Protein AF-A0A3A0V1K6-F1 (afdb_monomer)

Radius of gyration: 21.31 Å; Cα contacts (8 Å, |Δi|>4): 81; chains: 1; bounding box: 49×39×50 Å

Mean predicted aligned error: 12.88 Å

Secondary structure (DSSP, 8-state):
-PPPP--B--EEESSS--HHHHHHHHHHHHHHHHHHHHHHSHHHHHHHHHHHHHHHHHHHHHHHH-HHHHHHHHHHHHHHHH---TTEEE--B-B-----------TTTTSPBSB-HHHHHHHHHHHHHHTT-SSS--S-----------SS-TTTTT--

Structure (mmCIF, N/CA/C/O backbone):
data_AF-A0A3A0V1K6-F1
#
_entry.id   AF-A0A3A0V1K6-F1
#
loop_
_atom_site.group_PDB
_atom_site.id
_atom_site.type_symbol
_atom_site.label_atom_id
_atom_site.label_alt_id
_atom_site.label_comp_id
_atom_site.label_asym_id
_atom_site.label_entity_id
_atom_site.label_seq_id
_atom_site.pdbx_PDB_ins_code
_atom_site.Cartn_x
_atom_site.Cartn_y
_atom_site.Cartn_z
_atom_site.occupancy
_atom_site.B_iso_or_equiv
_atom_site.auth_seq_id
_atom_site.auth_comp_id
_atom_site.auth_asym_id
_atom_site.auth_atom_id
_atom_site.pdbx_PDB_model_num
ATOM 1 N N . VAL A 1 1 ? -5.103 15.745 -9.005 1.00 55.97 1 VAL A N 1
ATOM 2 C CA . VAL A 1 1 ? -4.306 16.722 -8.230 1.00 55.97 1 VAL A CA 1
ATOM 3 C C . VAL A 1 1 ? -3.526 15.925 -7.206 1.00 55.97 1 VAL A C 1
ATOM 5 O O . VAL A 1 1 ? -4.158 15.215 -6.436 1.00 55.97 1 VAL A O 1
ATOM 8 N N . MET A 1 2 ? -2.196 15.917 -7.287 1.00 65.38 2 MET A N 1
ATOM 9 C CA . MET A 1 2 ? -1.359 15.211 -6.313 1.00 65.38 2 MET A CA 1
ATOM 10 C C . MET A 1 2 ? -1.245 16.078 -5.060 1.00 65.38 2 MET A C 1
ATOM 12 O O . MET A 1 2 ? -0.995 17.276 -5.177 1.00 65.38 2 MET A O 1
ATOM 16 N N . ASN A 1 3 ? -1.493 15.494 -3.889 1.00 75.56 3 ASN A N 1
ATOM 17 C CA . ASN A 1 3 ? -1.331 16.203 -2.625 1.00 75.56 3 ASN A CA 1
ATOM 18 C C . ASN A 1 3 ? 0.149 16.191 -2.225 1.00 75.56 3 ASN A C 1
ATOM 20 O O . ASN A 1 3 ? 0.849 15.218 -2.512 1.00 75.56 3 ASN A O 1
ATOM 24 N N . GLN A 1 4 ? 0.626 17.254 -1.582 1.00 81.44 4 GLN A N 1
ATOM 25 C CA . GLN A 1 4 ? 2.017 17.300 -1.131 1.00 81.44 4 GLN A CA 1
ATOM 26 C C . GLN A 1 4 ? 2.250 16.297 0.013 1.00 81.44 4 GLN A C 1
ATOM 28 O O . GLN A 1 4 ? 1.347 16.088 0.830 1.00 81.44 4 GLN A O 1
ATOM 33 N N . PRO A 1 5 ? 3.435 15.662 0.077 1.00 81.94 5 PRO A N 1
ATOM 34 C CA . PRO A 1 5 ? 3.762 14.736 1.154 1.00 81.94 5 PRO A CA 1
ATOM 35 C C . PRO A 1 5 ? 3.823 15.477 2.495 1.00 81.94 5 PRO A C 1
ATOM 37 O O . PRO A 1 5 ? 4.398 16.555 2.583 1.00 81.94 5 PRO A O 1
ATOM 40 N N . GLN A 1 6 ? 3.226 14.888 3.534 1.00 84.69 6 GLN A N 1
ATOM 41 C CA . GLN A 1 6 ? 3.171 15.466 4.887 1.00 84.69 6 GLN A CA 1
ATOM 42 C C . GLN A 1 6 ? 4.059 14.728 5.895 1.00 84.69 6 GLN A C 1
ATOM 44 O O . GLN A 1 6 ? 4.422 15.297 6.916 1.00 84.69 6 GLN A O 1
ATOM 49 N N . HIS A 1 7 ? 4.436 13.480 5.606 1.00 83.75 7 HIS A N 1
ATOM 50 C CA . HIS A 1 7 ? 5.212 12.629 6.506 1.00 83.75 7 HIS A CA 1
ATOM 51 C C . HIS A 1 7 ? 6.301 11.885 5.745 1.00 83.75 7 HIS A C 1
ATOM 53 O O . HIS A 1 7 ? 6.132 11.533 4.574 1.00 83.75 7 HIS A O 1
ATOM 59 N N . LYS A 1 8 ? 7.393 11.581 6.446 1.00 84.31 8 LYS A N 1
ATOM 60 C CA . LYS A 1 8 ? 8.479 10.729 5.962 1.00 84.31 8 LYS A CA 1
ATOM 61 C C . LYS A 1 8 ? 8.484 9.427 6.753 1.00 84.31 8 LYS A C 1
ATOM 63 O O . LYS A 1 8 ? 8.504 9.438 7.978 1.00 84.31 8 LYS A O 1
ATOM 68 N N . ILE A 1 9 ? 8.509 8.292 6.064 1.00 82.94 9 ILE A N 1
ATOM 69 C CA . ILE A 1 9 ? 8.695 6.986 6.703 1.00 82.94 9 ILE A CA 1
ATOM 70 C C . ILE A 1 9 ? 10.118 6.535 6.400 1.00 82.94 9 ILE A C 1
ATOM 72 O O . ILE A 1 9 ? 10.518 6.479 5.237 1.00 82.94 9 ILE A O 1
ATOM 76 N N . LYS A 1 10 ? 10.896 6.254 7.447 1.00 80.06 10 LYS A N 1
ATOM 77 C CA . LYS A 1 10 ? 12.272 5.770 7.319 1.00 80.06 10 LYS A CA 1
ATOM 78 C C . LYS A 1 10 ? 12.326 4.288 7.658 1.00 80.06 10 LYS A C 1
ATOM 80 O O . LYS A 1 10 ? 11.745 3.843 8.643 1.00 80.06 10 LYS A O 1
ATOM 85 N N . GLU A 1 11 ? 13.035 3.545 6.824 1.00 77.94 11 GLU A N 1
ATOM 86 C CA . GLU A 1 11 ? 13.369 2.146 7.048 1.00 77.94 11 GLU A CA 1
ATOM 87 C C . GLU A 1 11 ? 14.851 2.074 7.438 1.00 77.94 11 GLU A C 1
ATOM 89 O O . GLU A 1 11 ? 15.698 2.634 6.739 1.00 77.94 11 GLU A O 1
ATOM 94 N N . TYR A 1 12 ? 15.166 1.444 8.569 1.00 73.00 12 TYR A N 1
ATOM 95 C CA . TYR A 1 12 ? 16.536 1.311 9.066 1.00 73.00 12 TYR A CA 1
ATOM 96 C C . TYR A 1 12 ? 16.814 -0.121 9.527 1.00 73.00 12 TYR A C 1
ATOM 98 O O . TYR A 1 12 ? 15.904 -0.890 9.819 1.00 73.00 12 TYR A O 1
A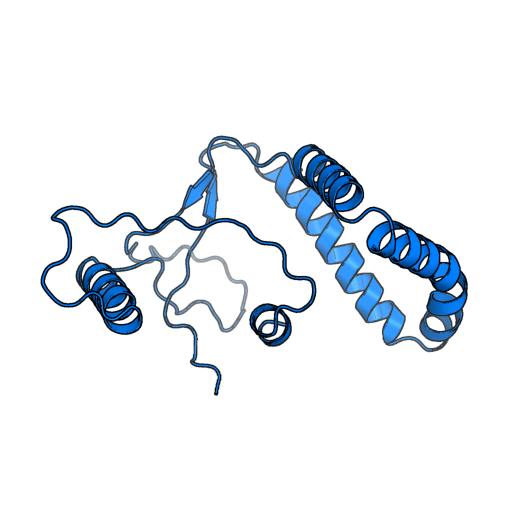TOM 106 N N . THR A 1 13 ? 18.090 -0.494 9.559 1.00 65.44 13 THR A N 1
ATOM 107 C CA . THR A 1 13 ? 18.547 -1.804 10.038 1.00 65.44 13 THR A CA 1
ATOM 108 C C . THR A 1 13 ? 19.361 -1.600 11.309 1.00 65.44 13 THR A C 1
ATOM 110 O O . THR A 1 13 ? 20.159 -0.663 11.374 1.00 65.44 13 THR A O 1
ATOM 113 N N . HIS A 1 14 ? 19.163 -2.440 12.324 1.00 62.62 14 HIS A N 1
ATOM 114 C CA . HIS A 1 14 ? 19.968 -2.390 13.553 1.00 62.62 14 HIS A CA 1
ATOM 115 C C . HIS A 1 14 ? 21.364 -3.020 13.369 1.00 62.62 14 HIS A C 1
ATOM 117 O O . HIS A 1 14 ? 22.275 -2.760 14.154 1.00 62.62 14 HIS A O 1
ATOM 123 N N . GLU A 1 15 ? 21.551 -3.818 12.314 1.00 58.56 15 GLU A N 1
ATOM 124 C CA . GLU A 1 15 ? 22.791 -4.544 12.023 1.00 58.56 15 GLU A CA 1
ATOM 125 C C . GLU A 1 15 ? 23.834 -3.709 11.246 1.00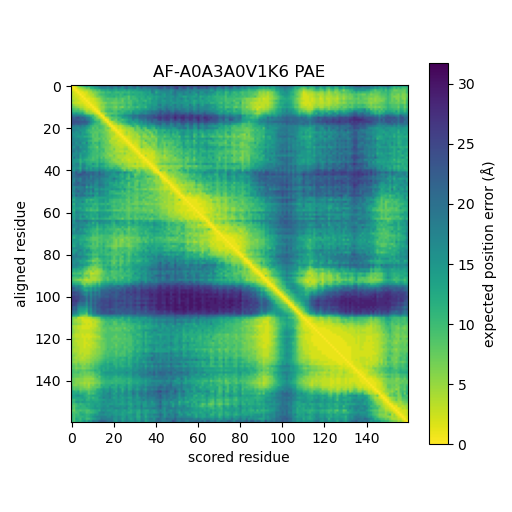 58.56 15 GLU A C 1
ATOM 127 O O . GLU A 1 15 ? 23.507 -2.985 10.306 1.00 58.56 15 GLU A O 1
ATOM 132 N N . HIS A 1 16 ? 25.120 -3.871 11.587 1.00 53.72 16 HIS A N 1
ATOM 133 C CA . HIS A 1 16 ? 26.276 -3.154 11.013 1.00 53.72 16 HIS A CA 1
ATOM 134 C C . HIS A 1 16 ? 26.746 -3.707 9.638 1.00 53.72 16 HIS A C 1
ATOM 136 O O . HIS A 1 16 ? 27.837 -3.384 9.166 1.00 53.72 16 HIS A O 1
ATOM 142 N N . GLU A 1 17 ? 25.935 -4.504 8.931 1.00 54.81 17 GLU A N 1
ATOM 143 C CA . GLU A 1 17 ? 26.215 -4.926 7.540 1.00 54.81 17 GLU A CA 1
ATOM 144 C C . GLU A 1 17 ? 25.285 -4.291 6.469 1.00 54.81 1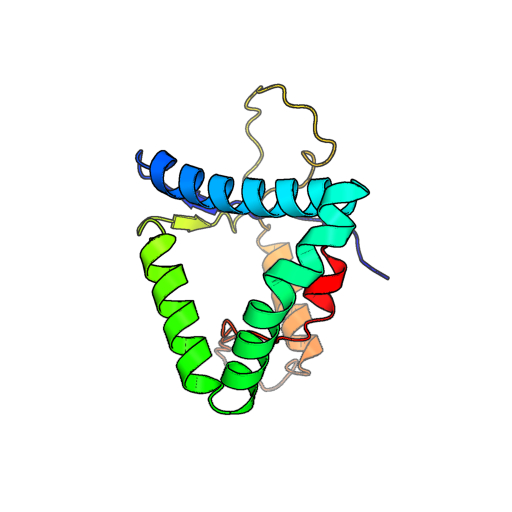7 GLU A C 1
ATOM 146 O O . GLU A 1 17 ? 24.828 -4.981 5.553 1.00 54.81 17 GLU A O 1
ATOM 151 N N . PRO A 1 18 ? 25.002 -2.969 6.485 1.00 57.00 18 PRO A N 1
ATOM 152 C CA . PRO A 1 18 ? 24.130 -2.337 5.488 1.00 57.00 18 PRO A CA 1
ATOM 153 C C . PRO A 1 18 ? 24.778 -2.232 4.092 1.00 57.00 18 PRO A C 1
ATOM 155 O O . PRO A 1 18 ? 24.077 -2.159 3.080 1.00 57.00 18 PRO A O 1
ATOM 158 N N . ASN A 1 19 ? 26.113 -2.277 4.016 1.00 58.22 19 ASN A N 1
ATOM 159 C CA . ASN A 1 19 ? 26.869 -1.911 2.816 1.00 58.22 19 ASN A CA 1
ATOM 160 C C . ASN A 1 19 ? 26.608 -2.841 1.621 1.00 58.22 19 ASN A C 1
ATOM 162 O O . ASN A 1 19 ? 26.506 -2.368 0.495 1.00 58.22 19 ASN A O 1
ATOM 166 N N . ALA A 1 20 ? 26.465 -4.154 1.834 1.00 63.03 20 ALA A N 1
ATOM 167 C CA . ALA A 1 20 ? 26.293 -5.105 0.731 1.00 63.03 20 ALA A CA 1
ATOM 168 C C . ALA A 1 20 ? 24.903 -5.011 0.074 1.00 63.03 20 ALA A C 1
ATOM 170 O O . ALA A 1 20 ? 24.786 -5.171 -1.142 1.00 63.03 20 ALA A O 1
ATOM 171 N N . SER A 1 21 ? 23.854 -4.739 0.858 1.00 61.25 21 SER A N 1
ATOM 172 C CA . SER A 1 21 ? 22.499 -4.519 0.334 1.00 61.25 21 SER A CA 1
ATOM 173 C C . SER A 1 21 ? 22.398 -3.154 -0.345 1.00 61.25 21 SER A C 1
ATOM 175 O O . SER A 1 21 ? 21.918 -3.073 -1.476 1.00 61.25 21 SER A O 1
ATOM 177 N N . GLN A 1 22 ? 22.920 -2.105 0.301 1.00 65.12 22 GLN A N 1
ATOM 178 C CA . GLN A 1 22 ? 22.940 -0.747 -0.249 1.00 65.12 22 GLN A CA 1
ATOM 179 C C . GLN A 1 22 ? 23.745 -0.667 -1.554 1.00 65.12 22 GLN A C 1
ATOM 181 O O . GLN A 1 22 ? 23.320 -0.047 -2.524 1.00 65.12 22 GLN A O 1
ATOM 186 N N . GLN A 1 23 ? 24.878 -1.366 -1.645 1.00 67.25 23 GLN A N 1
ATOM 187 C CA . GLN A 1 23 ? 25.676 -1.398 -2.871 1.00 67.25 23 GLN A CA 1
ATOM 188 C C . GLN A 1 23 ? 24.923 -2.055 -4.040 1.00 67.25 23 GLN A C 1
ATOM 190 O O . GLN A 1 23 ? 25.064 -1.626 -5.185 1.00 67.25 23 GLN A O 1
ATOM 195 N N . ARG A 1 24 ? 24.088 -3.067 -3.770 1.00 69.06 24 ARG A N 1
ATOM 196 C CA . ARG A 1 24 ? 23.255 -3.718 -4.796 1.00 69.06 24 ARG A CA 1
ATOM 197 C C . ARG A 1 24 ? 22.083 -2.845 -5.227 1.00 69.06 24 ARG A C 1
ATOM 199 O O . ARG A 1 24 ? 21.760 -2.832 -6.413 1.00 69.06 24 ARG A O 1
ATOM 206 N N . THR A 1 25 ? 21.473 -2.097 -4.309 1.00 66.56 25 THR A N 1
ATOM 207 C CA . THR A 1 25 ? 20.437 -1.118 -4.669 1.00 66.56 25 THR A CA 1
ATOM 208 C C . THR A 1 25 ? 21.024 0.026 -5.495 1.00 66.56 25 THR A C 1
ATOM 210 O O . THR A 1 25 ? 20.487 0.330 -6.556 1.00 66.56 25 THR A O 1
ATOM 213 N N . HIS A 1 26 ? 22.194 0.556 -5.128 1.00 69.44 26 HIS A N 1
ATOM 214 C CA . HIS A 1 26 ? 22.885 1.581 -5.923 1.00 69.44 26 HIS A CA 1
ATOM 215 C C . HIS A 1 26 ? 23.349 1.073 -7.298 1.00 69.44 26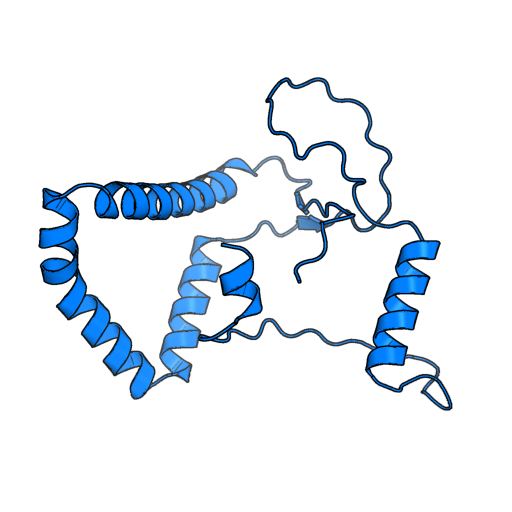 HIS A C 1
ATOM 217 O O . HIS A 1 26 ? 23.360 1.823 -8.277 1.00 69.44 26 HIS A O 1
ATOM 223 N N . ALA A 1 27 ? 23.691 -0.213 -7.425 1.00 73.44 27 ALA A N 1
ATOM 224 C CA . ALA A 1 27 ? 23.961 -0.815 -8.729 1.00 73.44 27 ALA A CA 1
ATOM 225 C C . ALA A 1 27 ? 22.720 -0.779 -9.644 1.00 73.44 27 ALA A C 1
ATOM 227 O O . ALA A 1 27 ? 22.856 -0.536 -10.838 1.00 73.44 27 ALA A O 1
ATOM 228 N N . LEU A 1 28 ? 21.507 -0.948 -9.106 1.00 70.69 28 LEU A N 1
ATOM 229 C CA . LEU A 1 28 ? 20.275 -0.800 -9.894 1.00 70.69 28 LEU A CA 1
ATOM 230 C C . LEU A 1 28 ? 20.005 0.661 -10.259 1.00 70.69 28 LEU A C 1
ATOM 232 O O . LEU A 1 28 ? 19.702 0.944 -11.416 1.00 70.69 28 LEU A O 1
ATOM 236 N N . GLU A 1 29 ? 20.158 1.579 -9.305 1.00 71.12 29 GLU A N 1
ATOM 237 C CA . GLU A 1 29 ? 19.964 3.021 -9.528 1.00 71.12 29 GLU A CA 1
ATOM 238 C C . GLU A 1 29 ? 20.950 3.588 -10.558 1.00 71.12 29 GLU A C 1
ATOM 240 O O . GLU A 1 29 ? 20.596 4.417 -11.392 1.00 71.12 29 GLU A O 1
ATOM 245 N N . SER A 1 30 ? 22.196 3.113 -10.563 1.00 73.44 30 SER A N 1
ATOM 246 C CA . SER A 1 30 ? 23.180 3.522 -11.572 1.00 73.44 30 SER A CA 1
ATOM 247 C C . SER A 1 30 ? 22.845 2.979 -12.965 1.00 73.44 30 SER A C 1
ATOM 249 O O . SER A 1 30 ? 23.050 3.675 -13.960 1.00 73.44 30 SER A O 1
ATOM 251 N N . VAL A 1 31 ? 22.269 1.777 -13.071 1.00 74.88 31 VAL A N 1
ATOM 252 C CA . VAL A 1 31 ? 21.789 1.224 -14.350 1.00 74.88 31 VAL A CA 1
ATOM 253 C C . VAL A 1 31 ? 20.590 2.014 -14.881 1.00 74.88 31 VAL A C 1
ATOM 255 O O . VAL A 1 31 ? 20.533 2.317 -16.074 1.00 74.88 31 VAL A O 1
ATOM 258 N N . THR A 1 32 ? 19.644 2.399 -14.021 1.00 72.62 32 THR A N 1
ATOM 259 C CA . THR A 1 32 ? 18.513 3.237 -14.448 1.00 72.62 32 THR A CA 1
ATOM 260 C C . THR A 1 32 ? 18.983 4.635 -14.842 1.00 72.62 32 THR A C 1
ATOM 262 O O . THR A 1 32 ? 18.610 5.119 -15.910 1.00 72.62 32 THR A O 1
ATOM 265 N N . TYR A 1 33 ? 19.878 5.245 -14.062 1.00 73.19 33 TYR A N 1
ATOM 266 C CA . TYR A 1 33 ? 20.470 6.546 -14.370 1.00 73.19 33 TYR A CA 1
ATOM 267 C C . TYR A 1 33 ? 21.240 6.539 -15.698 1.00 73.19 33 TYR A C 1
ATOM 269 O O . TYR A 1 33 ? 21.025 7.403 -16.549 1.00 73.19 33 TYR A O 1
ATOM 277 N N . THR A 1 34 ? 22.095 5.538 -15.922 1.00 75.81 34 THR A N 1
ATOM 278 C CA . THR A 1 34 ? 22.832 5.387 -17.188 1.00 75.81 34 THR A CA 1
ATOM 279 C C . THR A 1 34 ? 21.895 5.127 -18.363 1.00 75.81 34 THR A C 1
ATOM 281 O O . THR A 1 34 ? 22.114 5.695 -19.430 1.00 75.81 34 THR A O 1
ATOM 284 N N . SER A 1 35 ? 20.810 4.365 -18.178 1.00 69.69 35 SER A N 1
ATOM 285 C CA . SER A 1 35 ? 19.764 4.212 -19.198 1.00 69.69 35 SER A CA 1
ATOM 286 C C . SER A 1 35 ? 19.116 5.554 -19.552 1.00 69.69 35 SER A C 1
ATOM 288 O O . SER A 1 35 ? 18.982 5.880 -20.733 1.00 69.69 35 SER A O 1
ATOM 290 N N . THR A 1 36 ? 18.769 6.369 -18.554 1.00 71.06 36 THR A N 1
ATOM 291 C CA . THR A 1 36 ? 18.214 7.714 -18.763 1.00 71.06 36 THR A CA 1
ATOM 292 C C . THR A 1 36 ? 19.200 8.627 -19.496 1.00 71.06 36 THR A C 1
ATOM 294 O O . THR A 1 36 ? 18.816 9.285 -20.461 1.00 71.06 36 THR A O 1
ATOM 297 N N . GLN A 1 37 ? 20.480 8.609 -19.120 1.00 73.12 37 GLN A N 1
ATOM 298 C CA . GLN A 1 37 ? 21.535 9.368 -19.806 1.00 73.12 37 GLN A CA 1
ATOM 299 C C . GLN A 1 37 ? 21.771 8.883 -21.247 1.00 73.12 37 GLN A C 1
ATOM 301 O O . GLN A 1 37 ? 21.956 9.684 -22.162 1.00 73.12 37 GLN A O 1
ATOM 306 N N . MET A 1 38 ? 21.714 7.573 -21.494 1.00 71.19 38 MET A N 1
ATOM 307 C CA . MET A 1 38 ? 21.843 7.014 -22.842 1.00 71.19 38 MET A CA 1
ATOM 308 C C . MET A 1 38 ? 20.680 7.420 -23.755 1.00 71.19 38 MET A C 1
ATOM 310 O O . MET A 1 38 ? 20.918 7.695 -24.929 1.00 71.19 38 MET A O 1
ATOM 314 N N . LYS A 1 39 ? 19.449 7.522 -23.233 1.00 70.31 39 LYS A N 1
ATOM 315 C CA . LYS A 1 39 ? 18.289 8.028 -23.994 1.00 70.31 39 LYS A CA 1
ATOM 316 C C . LYS A 1 39 ? 18.466 9.483 -24.444 1.00 70.31 39 LYS A C 1
ATOM 318 O O . LYS A 1 39 ? 17.925 9.855 -25.478 1.00 70.31 39 LYS A O 1
ATOM 323 N N . GLN A 1 40 ? 19.211 10.290 -23.686 1.00 73.25 40 GLN A N 1
ATOM 324 C CA . GLN A 1 40 ? 19.469 11.701 -24.001 1.00 73.25 40 GLN A CA 1
ATOM 325 C C . GLN A 1 40 ? 20.554 11.887 -25.079 1.00 73.25 40 GLN A C 1
ATOM 327 O O . GLN A 1 40 ? 20.609 12.935 -25.718 1.00 73.25 40 GLN A O 1
ATOM 332 N N . ASN A 1 41 ? 21.386 10.869 -25.331 1.00 74.44 41 ASN A N 1
ATOM 333 C CA . ASN A 1 41 ? 22.440 10.907 -26.344 1.00 74.44 41 ASN A CA 1
ATOM 334 C C . ASN A 1 41 ? 21.965 10.328 -27.692 1.00 74.44 41 ASN A C 1
ATOM 336 O O . ASN A 1 41 ? 21.311 9.287 -27.749 1.00 74.44 41 ASN A O 1
ATOM 340 N N . VAL A 1 42 ? 22.348 10.959 -28.807 1.00 71.56 42 VAL A N 1
ATOM 341 C CA . VAL A 1 42 ? 21.840 10.619 -30.157 1.00 71.56 42 VAL A CA 1
ATOM 342 C C . VAL A 1 42 ? 22.333 9.251 -30.657 1.00 71.56 42 VAL A C 1
ATOM 344 O O . VAL A 1 42 ? 21.570 8.495 -31.243 1.00 71.56 42 VAL A O 1
ATOM 347 N N . LEU A 1 43 ? 23.595 8.890 -30.401 1.00 72.94 43 LEU A N 1
ATOM 348 C CA . LEU A 1 43 ? 24.155 7.606 -30.852 1.00 72.94 43 LEU A CA 1
ATOM 349 C C . LEU A 1 43 ? 23.630 6.404 -30.043 1.00 72.94 43 LEU A C 1
ATOM 351 O O . LEU A 1 43 ? 23.176 5.434 -30.651 1.00 72.94 43 LEU A O 1
ATOM 355 N N . PRO A 1 44 ? 23.623 6.437 -28.694 1.00 68.38 44 PRO A N 1
ATOM 356 C CA . PRO A 1 44 ? 23.051 5.352 -27.910 1.00 68.38 44 PRO A CA 1
ATOM 357 C C . PRO A 1 44 ? 21.538 5.230 -28.090 1.00 68.38 44 PRO A C 1
ATOM 359 O O . PRO A 1 44 ? 21.056 4.106 -28.138 1.00 68.38 44 PRO A O 1
ATOM 362 N N . SER A 1 45 ? 20.787 6.330 -28.240 1.00 65.75 45 SER A N 1
ATOM 363 C CA . SER A 1 45 ? 19.327 6.267 -28.433 1.00 65.75 45 SER A CA 1
ATOM 364 C C . SER A 1 45 ? 18.903 5.596 -29.745 1.00 65.75 45 SER A C 1
ATOM 366 O O . SER A 1 45 ? 17.824 5.010 -29.789 1.00 65.75 45 SER A O 1
ATOM 368 N N . LEU A 1 46 ? 19.756 5.610 -30.777 1.00 74.56 46 LEU A N 1
ATOM 369 C CA . LEU A 1 46 ? 19.526 4.897 -32.039 1.00 74.56 46 LEU A CA 1
ATOM 370 C C . LEU A 1 46 ? 19.896 3.406 -31.962 1.00 74.56 46 LEU A C 1
ATOM 372 O O . LEU A 1 46 ? 19.186 2.575 -32.517 1.00 74.56 46 LEU A O 1
ATOM 376 N N . LEU A 1 47 ? 20.969 3.050 -31.246 1.00 76.75 47 LEU A N 1
ATOM 377 C CA . LEU A 1 47 ? 21.450 1.660 -31.155 1.00 76.75 47 LEU A CA 1
ATOM 378 C C . LEU A 1 47 ? 20.749 0.833 -30.065 1.00 76.75 47 LEU A C 1
ATOM 380 O O . LEU A 1 47 ? 20.619 -0.386 -30.186 1.00 76.75 47 LEU A O 1
ATOM 384 N N . LEU A 1 48 ? 20.285 1.478 -28.989 1.00 74.75 48 LEU A N 1
ATOM 385 C CA . LEU A 1 48 ? 19.594 0.815 -27.878 1.00 74.75 48 LEU A CA 1
ATOM 386 C C . LEU A 1 48 ? 18.352 0.032 -28.326 1.00 74.75 48 LEU A C 1
ATOM 388 O O . LEU A 1 48 ? 18.224 -1.124 -27.919 1.00 74.75 48 LEU A O 1
ATOM 392 N N . PRO A 1 49 ? 17.433 0.596 -29.134 1.00 71.31 49 PRO A N 1
ATOM 393 C CA . PRO A 1 49 ? 16.243 -0.117 -29.589 1.00 71.31 49 PRO A CA 1
ATOM 394 C C . PRO A 1 49 ? 16.569 -1.332 -30.460 1.00 71.31 49 PRO A C 1
ATOM 396 O O . PRO A 1 49 ? 15.912 -2.360 -30.324 1.00 71.31 49 PRO A O 1
ATOM 399 N N . GLU A 1 50 ? 17.600 -1.254 -31.306 1.00 75.31 50 GLU A N 1
ATOM 400 C CA . GLU A 1 50 ? 17.992 -2.367 -32.180 1.00 75.31 50 GLU A CA 1
ATOM 401 C C . GLU A 1 50 ? 18.560 -3.547 -31.386 1.00 75.31 50 GLU A C 1
ATOM 403 O O . GLU A 1 50 ? 18.219 -4.701 -31.646 1.00 75.31 50 GLU A O 1
ATOM 408 N N . LEU A 1 51 ? 19.367 -3.265 -30.360 1.00 80.38 51 LEU A N 1
ATOM 409 C CA . LEU A 1 51 ? 19.964 -4.300 -29.513 1.00 80.38 51 LEU A CA 1
ATOM 410 C C . LEU A 1 51 ? 18.988 -4.838 -28.456 1.00 80.38 51 LEU A C 1
ATOM 412 O O . LEU A 1 51 ? 19.019 -6.023 -28.124 1.00 80.38 51 LEU A O 1
ATOM 416 N N . SER A 1 52 ? 18.109 -3.987 -27.922 1.00 79.50 52 SER A N 1
ATOM 417 C CA . SER A 1 52 ? 17.149 -4.382 -26.880 1.00 79.50 52 SER A CA 1
ATOM 418 C C . SER A 1 52 ? 15.831 -4.924 -27.434 1.00 79.50 52 SER A C 1
ATOM 420 O O . SER A 1 52 ? 15.153 -5.674 -26.735 1.00 79.50 52 SER A O 1
ATOM 422 N N . GLY A 1 53 ? 15.467 -4.612 -28.680 1.00 80.62 53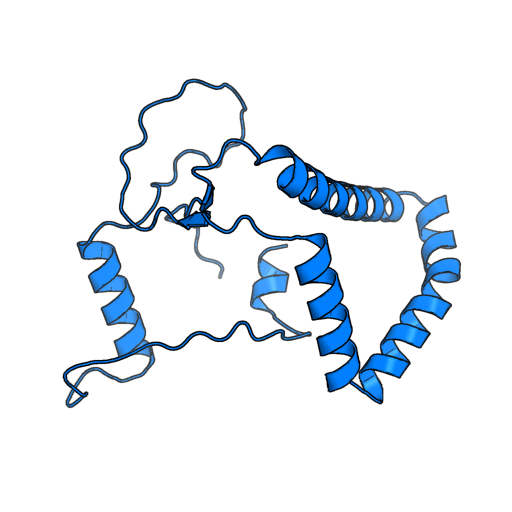 GLY A N 1
ATOM 423 C CA . GLY A 1 53 ? 14.204 -5.015 -29.307 1.00 80.62 53 GLY A CA 1
ATOM 424 C C . GLY A 1 53 ? 13.964 -6.532 -29.325 1.00 80.62 53 GLY A C 1
ATOM 425 O O . GLY A 1 53 ? 12.904 -6.980 -28.873 1.00 80.62 53 GLY A O 1
ATOM 426 N N . PRO A 1 54 ? 14.930 -7.362 -29.762 1.00 86.75 54 PRO A N 1
ATOM 427 C CA . PRO A 1 54 ? 14.798 -8.821 -29.721 1.00 86.75 54 PRO A CA 1
ATOM 428 C C . PRO A 1 54 ? 14.639 -9.371 -28.295 1.00 86.75 54 PRO A C 1
ATOM 430 O O . PRO A 1 54 ? 13.830 -10.263 -28.048 1.00 86.75 54 PRO A O 1
ATOM 433 N N . TRP A 1 55 ? 15.358 -8.799 -27.329 1.00 82.81 55 TRP A N 1
ATOM 434 C CA . TRP A 1 55 ? 15.258 -9.204 -25.927 1.00 82.81 55 TRP A CA 1
ATOM 435 C C . TRP A 1 55 ? 13.905 -8.824 -25.310 1.00 82.81 55 TRP A C 1
ATOM 437 O O . TRP A 1 55 ? 13.236 -9.648 -24.684 1.00 82.81 55 TRP A O 1
ATOM 447 N N . LEU A 1 56 ? 13.463 -7.587 -25.534 1.00 80.56 56 LEU A N 1
ATOM 448 C CA . LEU A 1 56 ? 12.180 -7.079 -25.054 1.00 80.56 56 LEU A CA 1
ATOM 449 C C . LEU A 1 56 ? 11.002 -7.814 -25.703 1.00 80.56 56 LEU A C 1
ATOM 451 O O . LEU A 1 56 ? 10.036 -8.131 -25.011 1.00 80.56 56 LEU A O 1
ATOM 455 N N . SER A 1 57 ? 11.077 -8.139 -26.996 1.00 86.81 57 SER A N 1
ATOM 456 C CA . SER A 1 57 ? 10.035 -8.918 -27.682 1.00 86.81 57 SER A CA 1
ATOM 457 C C . SER A 1 57 ? 9.940 -10.349 -27.149 1.00 86.81 57 SER A C 1
ATOM 459 O O . SER A 1 57 ? 8.833 -10.819 -26.884 1.00 86.81 57 SER A O 1
ATOM 461 N N . LEU A 1 58 ? 11.070 -11.010 -26.871 1.00 87.38 58 LEU A N 1
ATOM 462 C CA . LEU A 1 58 ? 11.088 -12.312 -26.196 1.00 87.38 58 LEU A CA 1
ATOM 463 C C . LEU A 1 58 ? 10.491 -12.227 -24.781 1.00 87.38 58 LEU A C 1
ATOM 465 O O . LEU A 1 58 ? 9.695 -13.080 -24.374 1.00 87.38 58 LEU A O 1
ATOM 469 N N . GLN A 1 59 ? 10.816 -11.171 -24.033 1.00 81.94 59 GLN A N 1
ATOM 470 C CA . GLN A 1 59 ? 10.216 -10.917 -22.724 1.00 81.94 59 GLN A CA 1
ATOM 471 C C . GLN A 1 59 ? 8.692 -10.717 -22.824 1.00 81.94 59 GLN A C 1
ATOM 473 O O . GLN A 1 59 ? 7.944 -11.243 -22.001 1.00 81.94 59 GLN A O 1
ATOM 478 N N . MET A 1 60 ? 8.205 -9.985 -23.828 1.00 83.19 60 MET A N 1
ATOM 479 C CA . MET A 1 60 ? 6.766 -9.780 -24.036 1.00 83.19 60 MET A CA 1
ATOM 480 C C . MET A 1 60 ? 6.056 -11.074 -24.440 1.00 83.19 60 MET A C 1
ATOM 482 O O . MET A 1 60 ? 5.007 -11.395 -23.879 1.00 83.19 60 MET A O 1
ATOM 486 N N . PHE A 1 61 ? 6.653 -11.858 -25.339 1.00 89.75 61 PHE A N 1
ATOM 487 C CA . PHE A 1 61 ? 6.134 -13.162 -25.748 1.00 89.75 61 PHE A CA 1
ATOM 488 C C . PHE A 1 61 ? 5.997 -14.106 -24.545 1.00 89.75 61 PHE A C 1
ATOM 490 O O . PHE A 1 61 ? 4.928 -14.662 -24.291 1.00 89.75 61 PHE A O 1
ATOM 497 N N . THR A 1 62 ? 7.044 -14.222 -23.726 1.00 83.94 62 THR A N 1
ATOM 498 C CA . THR A 1 62 ? 7.023 -15.087 -22.534 1.00 83.94 62 THR A CA 1
ATOM 499 C C . THR A 1 62 ? 6.013 -14.622 -21.482 1.00 83.94 62 THR A C 1
ATOM 501 O O . THR A 1 62 ? 5.324 -15.457 -20.890 1.00 83.94 62 THR A O 1
ATOM 504 N N . ARG A 1 63 ? 5.851 -13.305 -21.280 1.00 78.12 63 ARG A N 1
ATOM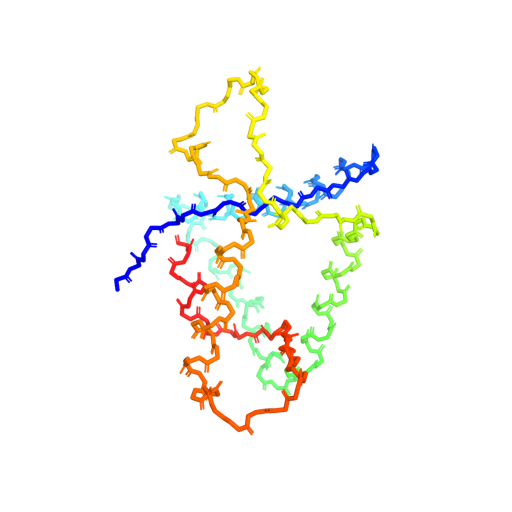 505 C CA . ARG A 1 63 ? 4.816 -12.747 -20.388 1.00 78.12 63 ARG A CA 1
ATOM 506 C C . ARG A 1 63 ? 3.396 -12.979 -20.906 1.00 78.12 63 ARG A C 1
ATOM 508 O O . ARG A 1 63 ? 2.501 -13.167 -20.087 1.00 78.12 63 ARG A O 1
ATOM 515 N N . SER A 1 64 ? 3.194 -12.979 -22.224 1.00 86.00 64 SER A N 1
ATOM 516 C CA . SER A 1 64 ? 1.884 -13.202 -22.843 1.00 86.00 64 SER A CA 1
ATOM 517 C C . SER A 1 64 ? 1.424 -14.656 -22.707 1.00 86.00 64 SER A C 1
ATOM 519 O O . SER A 1 64 ? 0.279 -14.902 -22.334 1.00 86.00 64 SER A O 1
ATOM 521 N N . PHE A 1 65 ? 2.323 -15.621 -22.919 1.00 86.19 65 PHE A N 1
ATOM 522 C CA . PHE A 1 65 ? 1.956 -17.040 -22.900 1.00 86.19 65 PHE A CA 1
ATOM 523 C C . PHE A 1 65 ? 2.075 -17.708 -21.521 1.00 86.19 65 PHE A C 1
ATOM 525 O O . PHE A 1 65 ? 1.364 -18.677 -21.258 1.00 86.19 65 PHE A O 1
ATOM 532 N N . ILE A 1 66 ? 2.951 -17.231 -20.622 1.00 85.88 66 ILE A N 1
ATOM 533 C CA . ILE A 1 66 ? 3.221 -17.901 -19.332 1.00 85.88 66 ILE A CA 1
ATOM 534 C C . ILE A 1 66 ? 3.392 -16.886 -18.175 1.00 85.88 66 ILE A C 1
ATOM 536 O O . ILE A 1 66 ? 4.432 -16.851 -17.504 1.00 85.88 66 ILE A O 1
ATOM 540 N N . PRO A 1 67 ? 2.369 -16.064 -17.868 1.00 77.19 67 PRO A N 1
ATOM 541 C CA . PRO A 1 67 ? 2.506 -14.939 -16.936 1.00 77.19 67 PRO A CA 1
ATOM 542 C C . PRO A 1 67 ? 2.890 -15.358 -15.504 1.00 77.19 67 PRO A C 1
ATOM 544 O O . PRO A 1 67 ? 3.718 -14.710 -14.863 1.00 77.19 67 PRO A O 1
ATOM 547 N N . LYS A 1 68 ? 2.331 -16.468 -14.997 1.00 78.25 68 LYS A N 1
ATOM 548 C CA . LYS A 1 68 ? 2.533 -16.918 -13.603 1.00 78.25 68 LYS A CA 1
ATOM 549 C C . LYS A 1 68 ? 3.957 -17.425 -13.334 1.00 78.25 68 LYS A C 1
ATOM 551 O O . LYS A 1 68 ? 4.518 -17.165 -12.266 1.00 78.25 68 LYS A O 1
ATOM 556 N N . SER A 1 69 ? 4.559 -18.122 -14.298 1.00 79.31 69 SER A N 1
ATOM 557 C CA . SER A 1 69 ? 5.913 -18.675 -14.157 1.00 79.31 69 SER A CA 1
ATOM 558 C C . SER A 1 69 ? 6.969 -17.583 -14.266 1.00 79.31 69 SER A C 1
ATOM 560 O O . SER A 1 69 ? 7.879 -17.535 -13.441 1.00 79.31 69 SER A O 1
ATOM 562 N N . VAL A 1 70 ? 6.807 -16.661 -15.222 1.00 79.31 70 VAL A N 1
ATOM 563 C CA . VAL A 1 70 ? 7.711 -15.513 -15.395 1.00 79.31 70 VAL A CA 1
ATOM 564 C C . VAL A 1 70 ? 7.713 -14.636 -14.144 1.00 79.31 70 VAL A C 1
ATOM 566 O O . VAL A 1 70 ? 8.782 -14.326 -13.620 1.00 79.31 70 VAL A O 1
ATOM 569 N N . GLY A 1 71 ? 6.534 -14.314 -13.598 1.00 74.75 71 GLY A N 1
ATOM 570 C CA . GLY A 1 71 ? 6.431 -13.562 -12.343 1.00 74.75 71 GLY A CA 1
ATOM 571 C C . GLY A 1 71 ? 7.143 -14.255 -11.174 1.00 74.75 71 GLY A C 1
ATOM 572 O O . GLY A 1 71 ? 7.863 -13.611 -10.413 1.00 74.75 71 GLY A O 1
ATOM 573 N N . SER A 1 72 ? 7.020 -15.581 -11.070 1.00 80.12 72 SER A N 1
ATOM 574 C CA . SER A 1 72 ? 7.675 -16.360 -10.010 1.00 80.12 72 SER A CA 1
ATOM 575 C C . SER A 1 72 ? 9.204 -16.392 -10.139 1.00 80.12 72 SER A C 1
ATOM 577 O O . SER A 1 72 ? 9.899 -16.279 -9.129 1.00 80.12 72 SER A O 1
ATOM 579 N N . VAL A 1 73 ? 9.742 -16.527 -11.356 1.00 82.81 73 VAL A N 1
ATOM 580 C CA . VAL A 1 73 ? 11.196 -16.525 -11.613 1.00 82.81 73 VAL A CA 1
ATOM 581 C C . VAL A 1 73 ? 11.794 -15.151 -11.334 1.00 82.81 73 VAL A C 1
ATOM 583 O O . VAL A 1 73 ? 12.786 -15.053 -10.614 1.00 82.81 73 VAL A O 1
ATOM 586 N N . ILE A 1 74 ? 11.148 -14.096 -11.833 1.00 79.38 74 ILE A N 1
ATOM 587 C CA . ILE A 1 74 ? 11.553 -12.710 -11.589 1.00 79.38 74 ILE A CA 1
ATOM 588 C C . ILE A 1 74 ? 11.570 -12.430 -10.085 1.00 79.38 74 ILE A C 1
ATOM 590 O O . ILE A 1 74 ? 12.572 -11.949 -9.559 1.00 79.38 74 ILE A O 1
ATOM 594 N N . ARG A 1 75 ? 10.502 -12.801 -9.368 1.00 77.31 75 ARG A N 1
ATOM 595 C CA . ARG A 1 75 ? 10.430 -12.630 -7.913 1.00 77.31 75 ARG A CA 1
ATOM 596 C C . ARG A 1 75 ? 11.560 -13.366 -7.199 1.00 77.31 75 ARG A C 1
ATOM 598 O O . ARG A 1 75 ? 12.204 -12.755 -6.359 1.00 77.31 75 ARG A O 1
ATOM 605 N N . LYS A 1 76 ? 11.829 -14.633 -7.544 1.00 81.12 76 LYS A N 1
ATOM 606 C CA . LYS A 1 76 ? 12.932 -15.414 -6.954 1.00 81.12 76 LYS A CA 1
ATOM 607 C C . LYS A 1 76 ? 14.290 -14.761 -7.193 1.00 81.12 76 LYS A C 1
ATOM 609 O O . LYS A 1 76 ? 15.091 -14.688 -6.263 1.00 81.12 76 LYS A O 1
ATOM 614 N N . PHE A 1 77 ? 14.530 -14.269 -8.407 1.00 80.31 77 PHE A N 1
ATOM 615 C CA . PHE A 1 77 ? 15.754 -13.553 -8.751 1.00 80.31 77 PHE A CA 1
ATOM 616 C C . PHE A 1 77 ? 15.904 -12.286 -7.903 1.00 80.31 77 PHE A C 1
ATOM 618 O O . PHE A 1 77 ? 16.908 -12.139 -7.211 1.00 80.31 77 PHE A O 1
ATOM 625 N N . TYR A 1 78 ? 14.871 -11.438 -7.855 1.00 72.12 78 TYR A N 1
ATOM 626 C CA . TYR A 1 78 ? 14.875 -10.236 -7.022 1.00 72.12 78 TYR A CA 1
ATOM 627 C C . TYR A 1 78 ? 15.083 -10.564 -5.543 1.00 72.12 78 TYR A C 1
ATOM 629 O O . TYR A 1 78 ? 15.969 -9.987 -4.926 1.00 72.12 78 TYR A O 1
ATOM 637 N N . THR A 1 79 ? 14.349 -11.521 -4.969 1.00 72.12 79 THR A N 1
ATOM 638 C CA . THR A 1 79 ? 14.500 -11.879 -3.548 1.00 72.12 79 THR A CA 1
ATOM 639 C C . THR A 1 79 ? 15.872 -12.469 -3.231 1.00 72.12 79 THR A C 1
ATOM 641 O O . THR A 1 79 ? 16.431 -12.187 -2.174 1.00 72.12 79 THR A O 1
ATOM 644 N N . SER A 1 80 ? 16.436 -13.269 -4.142 1.00 74.81 80 SER A N 1
ATOM 645 C CA . SER A 1 80 ? 17.754 -13.880 -3.951 1.00 74.81 80 SER A CA 1
ATOM 646 C C . SER A 1 80 ? 18.884 -12.862 -4.091 1.00 74.81 80 SER A C 1
ATOM 648 O O . SER A 1 80 ? 19.927 -13.015 -3.457 1.00 74.81 80 SER A O 1
ATOM 650 N N . TRP A 1 81 ? 18.693 -11.839 -4.923 1.00 69.50 81 TRP A N 1
ATOM 651 C CA . TRP A 1 81 ? 19.712 -10.835 -5.204 1.00 69.50 81 TRP A CA 1
ATOM 652 C C . TRP A 1 81 ? 19.654 -9.658 -4.219 1.00 69.50 81 TRP A C 1
ATOM 654 O O . TRP A 1 81 ? 20.695 -9.227 -3.725 1.00 69.50 81 TRP A O 1
ATOM 664 N N . LEU A 1 82 ? 18.452 -9.207 -3.844 1.00 67.25 82 LEU A N 1
ATOM 665 C CA . LEU A 1 82 ? 18.237 -8.108 -2.895 1.00 67.25 82 LEU A CA 1
ATOM 666 C C . LEU A 1 82 ? 18.390 -8.510 -1.424 1.00 67.25 82 LEU A C 1
ATOM 668 O O . LEU A 1 82 ? 18.461 -7.604 -0.609 1.00 67.25 82 LEU A O 1
ATOM 672 N N . LYS A 1 83 ? 18.418 -9.820 -1.102 1.00 66.62 83 LYS A N 1
ATOM 673 C CA . LYS A 1 83 ? 18.569 -10.431 0.241 1.00 66.62 83 LYS A CA 1
ATOM 674 C C . LYS A 1 83 ? 18.425 -9.414 1.386 1.00 66.62 83 LYS A C 1
ATOM 676 O O . LYS A 1 83 ? 19.415 -9.023 2.000 1.00 66.62 83 LYS A O 1
ATOM 681 N N . LYS A 1 84 ? 17.185 -8.958 1.600 1.00 65.31 84 LYS A N 1
ATOM 682 C CA . LYS A 1 84 ? 16.871 -7.905 2.568 1.00 65.31 84 LYS A CA 1
ATOM 683 C C . LYS A 1 84 ? 17.334 -8.362 3.960 1.00 65.31 84 LYS A C 1
ATOM 685 O O . LYS A 1 84 ? 17.080 -9.524 4.291 1.00 65.31 84 LYS A O 1
ATOM 690 N N . PRO A 1 85 ? 18.034 -7.516 4.739 1.00 66.75 85 PRO A N 1
ATOM 691 C CA . PRO A 1 85 ? 18.472 -7.893 6.075 1.00 66.75 85 PRO A CA 1
ATOM 692 C C . PRO A 1 85 ? 17.265 -8.265 6.939 1.00 66.75 85 PRO A C 1
ATOM 694 O O . PRO A 1 85 ? 16.200 -7.651 6.849 1.00 66.75 85 PRO A O 1
ATOM 697 N N . ASN A 1 86 ? 17.429 -9.310 7.749 1.00 62.34 86 ASN A N 1
ATOM 698 C CA . ASN A 1 86 ? 16.334 -9.881 8.535 1.00 62.34 86 ASN A CA 1
ATOM 699 C C . ASN A 1 86 ? 15.843 -8.929 9.641 1.00 62.34 86 ASN A C 1
ATOM 701 O O . ASN A 1 86 ? 14.723 -9.098 10.112 1.00 62.34 86 ASN A O 1
ATOM 705 N N . ASP A 1 87 ? 16.651 -7.935 10.018 1.00 66.31 87 ASP A N 1
ATOM 706 C CA . ASP A 1 87 ? 16.392 -6.998 11.116 1.00 66.31 87 ASP A CA 1
ATOM 707 C C . ASP A 1 87 ? 16.090 -5.578 10.611 1.00 66.31 87 ASP A C 1
ATOM 709 O O . ASP A 1 87 ? 16.713 -4.585 10.993 1.00 66.31 87 ASP A O 1
ATOM 713 N N . THR A 1 88 ? 15.161 -5.497 9.655 1.00 66.44 88 THR A N 1
ATOM 714 C CA . THR A 1 88 ? 14.717 -4.217 9.105 1.00 66.44 88 THR A CA 1
ATOM 715 C C . THR A 1 88 ? 13.547 -3.668 9.926 1.00 66.44 88 THR A C 1
ATOM 717 O O . THR A 1 88 ? 12.467 -4.263 9.941 1.00 66.44 88 THR A O 1
ATOM 720 N N . ALA A 1 89 ? 13.750 -2.522 10.572 1.00 72.88 89 ALA A N 1
ATOM 721 C CA . ALA A 1 89 ? 12.748 -1.797 11.343 1.00 72.88 89 ALA A CA 1
ATOM 722 C C . ALA A 1 89 ? 12.212 -0.583 10.564 1.00 72.88 89 ALA A C 1
ATOM 724 O O . ALA A 1 89 ? 12.903 0.022 9.742 1.00 72.88 89 ALA A O 1
ATOM 725 N N . LEU A 1 90 ? 10.956 -0.220 10.832 1.00 77.00 90 LEU A N 1
ATOM 726 C CA . LEU A 1 90 ? 10.253 0.883 10.178 1.00 77.00 90 LEU A CA 1
ATOM 727 C C . LEU A 1 90 ? 9.848 1.925 11.225 1.00 77.00 90 LEU A C 1
ATOM 729 O O . LEU A 1 90 ? 9.132 1.595 12.175 1.00 77.00 90 LEU A O 1
ATOM 733 N N . THR A 1 91 ? 10.254 3.184 11.046 1.00 76.06 91 THR A N 1
ATOM 734 C CA . THR A 1 91 ? 9.859 4.279 11.945 1.00 76.06 91 THR A CA 1
ATOM 735 C C . THR A 1 91 ? 8.415 4.693 11.656 1.00 76.06 91 THR A C 1
ATOM 737 O O . THR A 1 91 ? 8.156 5.562 10.824 1.00 76.06 91 THR A O 1
ATOM 740 N N . LEU A 1 92 ? 7.457 4.036 12.318 1.00 78.50 92 LEU A N 1
ATOM 741 C CA . LEU A 1 92 ? 6.032 4.389 12.239 1.00 78.50 92 LEU A CA 1
ATOM 742 C C . LEU A 1 92 ? 5.622 5.459 13.254 1.00 78.50 92 LEU A C 1
ATOM 744 O O . LEU A 1 92 ? 4.673 6.201 13.017 1.00 78.50 92 LEU A O 1
ATOM 748 N N . ASN A 1 93 ? 6.290 5.491 14.403 1.00 84.00 93 ASN A N 1
ATOM 749 C CA . ASN A 1 93 ? 5.990 6.430 15.476 1.00 84.00 93 ASN A CA 1
ATOM 750 C C . ASN A 1 93 ? 6.692 7.755 15.215 1.00 84.00 93 ASN A C 1
ATOM 752 O O . ASN A 1 93 ? 7.803 7.759 14.689 1.00 84.00 93 ASN A O 1
ATOM 756 N N . TYR A 1 94 ? 6.043 8.851 15.604 1.00 80.25 94 TYR A N 1
ATOM 757 C CA . TYR A 1 94 ? 6.650 10.170 15.552 1.00 80.25 94 TYR A CA 1
ATOM 758 C C . TYR A 1 94 ? 7.961 10.183 16.342 1.00 80.25 94 TYR A C 1
ATOM 760 O O . TYR A 1 94 ? 7.961 10.006 17.563 1.00 80.25 94 TYR A O 1
ATOM 768 N N . GLU A 1 95 ? 9.069 10.388 15.640 1.00 71.75 95 GLU A N 1
ATOM 769 C CA . GLU A 1 95 ? 10.386 10.536 16.245 1.00 71.75 95 GLU A CA 1
ATOM 770 C C . GLU A 1 95 ? 10.832 11.990 16.052 1.00 71.75 95 GLU A C 1
ATOM 772 O O . GLU A 1 95 ? 11.056 12.416 14.912 1.00 71.75 95 GLU A O 1
ATOM 777 N N . PRO A 1 96 ? 10.913 12.795 17.130 1.00 60.41 96 PRO A N 1
ATOM 778 C CA . PRO A 1 96 ? 11.369 14.170 17.014 1.00 60.41 96 PRO A CA 1
ATOM 779 C C . PRO A 1 96 ? 12.807 14.154 16.493 1.00 60.41 96 PRO A C 1
ATOM 781 O O . PRO A 1 96 ? 13.684 13.534 17.093 1.00 60.41 96 PRO A O 1
ATOM 784 N N . GLN A 1 97 ? 13.044 14.805 15.350 1.00 57.47 97 GLN A N 1
ATOM 785 C CA . GLN A 1 97 ? 14.361 14.859 14.722 1.00 57.47 97 GLN A CA 1
ATOM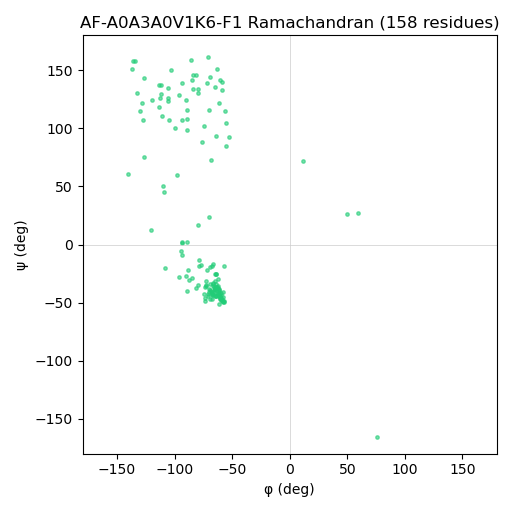 786 C C . GLN A 1 97 ? 15.396 15.415 15.716 1.00 57.47 97 GLN A C 1
ATOM 788 O O . GLN A 1 97 ? 15.476 16.622 15.949 1.00 57.47 97 GLN A O 1
ATOM 793 N N . HIS A 1 98 ? 16.240 14.549 16.277 1.00 45.41 98 HIS A N 1
ATOM 794 C CA . HIS A 1 98 ? 17.492 14.992 16.873 1.00 45.41 98 HIS A CA 1
ATOM 795 C C . HIS A 1 98 ? 18.408 15.432 15.727 1.00 45.41 98 HIS A C 1
ATOM 797 O O . HIS A 1 98 ? 18.763 14.635 14.860 1.00 45.41 98 HIS A O 1
ATOM 803 N N . GLN A 1 99 ? 18.739 16.725 15.703 1.00 45.16 99 GLN A N 1
ATOM 804 C CA . GLN A 1 99 ? 19.618 17.366 14.725 1.00 45.16 99 GLN A CA 1
ATOM 805 C C . GLN A 1 99 ? 20.966 16.636 14.621 1.00 45.16 99 GLN A C 1
ATOM 807 O O . GLN A 1 99 ? 21.924 16.969 15.319 1.00 45.16 99 GLN A O 1
ATOM 812 N N . HIS A 1 100 ? 21.086 15.681 13.701 1.00 42.41 100 HIS A N 1
ATOM 813 C CA . HIS A 1 100 ? 22.385 15.246 13.212 1.00 42.41 100 HIS A CA 1
ATOM 814 C C . HIS A 1 100 ? 22.766 16.112 12.013 1.00 42.41 100 HIS A C 1
ATOM 816 O O . HIS A 1 100 ? 22.323 15.922 10.886 1.00 42.41 100 HIS A O 1
ATOM 822 N N . ASN A 1 101 ? 23.597 17.106 12.322 1.00 40.97 101 ASN A N 1
ATOM 823 C CA . ASN A 1 101 ? 24.303 17.994 11.408 1.00 40.97 101 ASN A CA 1
ATOM 824 C C . ASN A 1 101 ? 25.143 17.181 10.401 1.00 40.97 101 ASN A C 1
ATOM 826 O O . ASN A 1 101 ? 26.337 16.978 10.616 1.00 40.97 101 ASN A O 1
ATOM 830 N N . HIS A 1 102 ? 24.563 16.724 9.292 1.00 42.81 102 HIS A N 1
ATOM 831 C CA . HIS A 1 102 ? 25.322 16.345 8.100 1.00 42.81 102 HIS A CA 1
ATOM 832 C C . HIS A 1 102 ? 24.760 17.076 6.883 1.00 42.81 102 HIS A C 1
ATOM 834 O O . HIS A 1 102 ? 23.663 16.821 6.403 1.00 42.81 102 HIS A O 1
ATOM 840 N N . ARG A 1 103 ? 25.550 18.055 6.433 1.00 42.84 103 ARG A N 1
ATOM 841 C CA . ARG A 1 103 ? 25.304 18.933 5.290 1.00 42.84 103 ARG A CA 1
ATOM 842 C C . ARG A 1 103 ? 25.264 18.119 3.998 1.00 42.84 103 ARG A C 1
ATOM 844 O O . ARG A 1 103 ? 26.296 17.964 3.355 1.00 42.84 103 ARG A O 1
ATOM 851 N N . HIS A 1 104 ? 24.080 17.699 3.578 1.00 39.66 104 HIS A N 1
ATOM 852 C CA . HIS A 1 104 ? 23.778 17.505 2.164 1.00 39.66 104 HIS A CA 1
ATOM 853 C C . HIS A 1 104 ? 22.462 18.218 1.859 1.00 39.66 104 HIS A C 1
ATOM 855 O O . HIS A 1 104 ? 21.421 17.917 2.422 1.00 39.66 104 HIS A O 1
ATOM 861 N N . ILE A 1 105 ? 22.556 19.249 1.025 1.00 43.47 105 ILE A N 1
ATOM 862 C CA . ILE A 1 105 ? 21.455 20.130 0.644 1.00 43.47 105 ILE A CA 1
ATOM 863 C C . ILE A 1 105 ? 20.561 19.359 -0.333 1.00 43.47 105 ILE A C 1
ATOM 865 O O . ILE A 1 105 ? 20.907 19.236 -1.505 1.00 43.47 105 ILE A O 1
ATOM 869 N N . HIS A 1 106 ? 19.428 18.851 0.144 1.00 43.03 106 HIS A N 1
ATOM 870 C CA . HIS A 1 106 ? 18.261 18.520 -0.674 1.00 43.03 106 HIS A CA 1
ATOM 871 C C . HIS A 1 106 ? 17.028 19.097 0.034 1.00 43.03 106 HIS A C 1
ATOM 873 O O . HIS A 1 106 ? 16.870 18.944 1.240 1.00 43.03 106 HIS A O 1
ATOM 879 N N . LEU A 1 107 ? 16.184 19.821 -0.701 1.00 45.78 107 LEU A N 1
ATOM 880 C CA . LEU A 1 107 ? 15.091 20.666 -0.194 1.00 45.78 107 LEU A CA 1
ATOM 881 C C . LEU A 1 107 ? 13.895 19.887 0.424 1.00 45.78 107 LEU A C 1
ATOM 883 O O . LEU A 1 107 ? 12.791 20.416 0.489 1.00 45.78 107 LEU A O 1
ATOM 887 N N . GLU A 1 108 ? 14.089 18.650 0.890 1.00 49.81 108 GLU A N 1
ATOM 888 C CA . GLU A 1 108 ? 13.024 17.728 1.336 1.00 49.81 108 GLU A CA 1
ATOM 889 C C . GLU A 1 108 ? 13.150 17.274 2.808 1.00 49.81 108 GLU A C 1
ATOM 891 O O . GLU A 1 108 ? 12.501 16.316 3.232 1.00 49.81 108 GLU A O 1
ATOM 896 N N . ASP A 1 109 ? 14.004 17.922 3.604 1.00 57.66 109 ASP A N 1
ATOM 897 C CA . ASP A 1 109 ? 14.362 17.454 4.956 1.00 57.66 109 ASP A CA 1
ATOM 898 C C . ASP A 1 109 ? 13.469 17.961 6.108 1.00 57.66 109 ASP A C 1
ATOM 900 O O . ASP A 1 109 ? 13.698 17.583 7.258 1.00 57.66 109 ASP A O 1
ATOM 904 N N . ASP A 1 110 ? 12.419 18.739 5.824 1.00 68.44 110 ASP A N 1
ATOM 905 C CA . ASP A 1 110 ? 11.547 19.337 6.856 1.00 68.44 110 ASP A CA 1
ATOM 906 C C . ASP A 1 110 ? 10.299 18.496 7.202 1.00 68.44 110 ASP A C 1
ATOM 908 O O . ASP A 1 110 ? 9.473 18.889 8.022 1.00 68.44 110 ASP A O 1
ATOM 912 N N . LEU A 1 111 ? 10.123 17.322 6.580 1.00 77.31 111 LEU A N 1
ATOM 913 C CA . LEU A 1 111 ? 8.965 16.476 6.875 1.00 77.31 111 LEU A CA 1
ATOM 914 C C . LEU A 1 111 ? 9.159 15.678 8.177 1.00 77.31 111 LEU A C 1
ATOM 916 O O . LEU A 1 111 ? 10.204 15.031 8.353 1.00 77.31 111 LEU A O 1
ATOM 920 N N . PRO A 1 112 ? 8.146 15.650 9.067 1.00 83.94 112 PRO A N 1
ATOM 921 C CA . PRO A 1 112 ? 8.184 14.847 10.282 1.00 83.94 112 PRO A CA 1
ATOM 922 C C . PRO A 1 112 ? 8.319 13.357 9.952 1.00 83.94 112 PRO A C 1
ATOM 924 O O . PRO A 1 112 ? 7.737 12.859 8.982 1.00 83.94 112 PRO A O 1
ATOM 927 N N . VAL A 1 113 ? 9.106 12.638 10.759 1.00 84.75 113 VAL A N 1
ATOM 928 C CA . VAL A 1 113 ? 9.315 11.196 10.585 1.00 84.75 113 VAL A CA 1
ATOM 929 C C . VAL A 1 113 ? 8.274 10.426 11.389 1.00 84.75 113 VAL A C 1
ATOM 931 O O . VAL A 1 113 ? 8.189 10.602 12.601 1.00 84.75 113 VAL A O 1
ATOM 934 N N . GLY A 1 114 ? 7.521 9.551 10.723 1.00 86.69 114 GLY A N 1
ATOM 935 C CA . GLY A 1 114 ? 6.452 8.763 11.339 1.00 86.69 114 GLY A CA 1
ATOM 936 C C . GLY A 1 114 ? 5.171 9.563 11.609 1.00 86.69 114 GLY A C 1
ATOM 937 O O . GLY A 1 114 ? 4.975 10.658 11.079 1.00 86.69 114 GLY A O 1
ATOM 938 N N . PHE A 1 115 ? 4.289 8.980 12.425 1.00 89.31 115 PHE A N 1
ATOM 939 C CA . PHE A 1 115 ? 2.961 9.505 12.750 1.00 89.31 115 PHE A CA 1
ATOM 940 C C . PHE A 1 115 ? 2.752 9.606 14.261 1.00 89.31 115 PHE A C 1
ATOM 942 O O . PHE A 1 115 ? 3.162 8.723 15.028 1.00 89.31 115 PHE A O 1
ATOM 949 N N . THR A 1 116 ? 2.051 10.652 14.682 1.00 91.25 116 THR A N 1
ATOM 950 C CA . THR A 1 116 ? 1.475 10.751 16.027 1.00 91.25 116 THR A CA 1
ATOM 951 C C . THR A 1 116 ? 0.304 9.776 16.183 1.00 91.25 116 THR A C 1
ATOM 953 O O . THR A 1 116 ? -0.261 9.289 15.201 1.00 91.25 116 THR A O 1
ATOM 956 N N . ASP A 1 117 ? -0.085 9.467 17.418 1.00 91.81 117 ASP A N 1
ATOM 957 C CA . ASP A 1 117 ? -1.204 8.548 17.650 1.00 91.81 117 ASP A CA 1
ATOM 958 C C . ASP A 1 117 ? -2.544 9.132 17.178 1.00 91.81 117 ASP A C 1
ATOM 960 O O . ASP A 1 117 ? -3.366 8.403 16.624 1.00 91.81 117 ASP A O 1
ATOM 964 N N . GLU A 1 118 ? -2.732 10.450 17.291 1.00 92.25 118 GLU A N 1
ATOM 965 C CA . GLU A 1 118 ? -3.904 11.150 16.747 1.00 92.25 118 GLU A CA 1
ATOM 966 C C . GLU A 1 118 ? -3.986 11.016 15.220 1.00 92.25 118 GLU A C 1
ATOM 968 O O . GLU A 1 118 ? -5.048 10.705 14.674 1.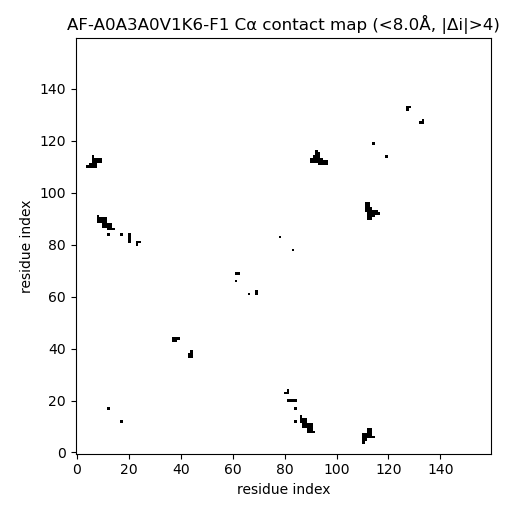00 92.25 118 GLU A O 1
ATOM 973 N N . GLU A 1 119 ? -2.859 11.176 14.522 1.00 91.94 119 GLU A N 1
ATOM 974 C CA . GLU A 1 119 ? -2.791 10.998 13.069 1.00 91.94 119 GLU A CA 1
ATOM 975 C C . GLU A 1 119 ? -3.088 9.558 12.668 1.00 91.94 119 GLU A C 1
ATOM 977 O O . GLU A 1 119 ? -3.883 9.338 11.756 1.00 91.94 119 GLU A O 1
ATOM 982 N N . LYS A 1 120 ? -2.519 8.565 13.362 1.00 92.00 120 LYS A N 1
ATOM 983 C CA . LYS A 1 120 ? -2.813 7.148 13.091 1.00 92.00 120 LYS A CA 1
ATOM 984 C C . LYS A 1 120 ? -4.302 6.845 13.238 1.00 92.00 120 LYS A C 1
ATOM 986 O O . LYS A 1 120 ? -4.871 6.181 12.371 1.00 92.00 120 LYS A O 1
ATOM 991 N N . VAL A 1 121 ? -4.937 7.341 14.304 1.00 94.19 121 VAL A N 1
ATOM 992 C CA . VAL A 1 121 ? -6.383 7.182 14.527 1.00 94.19 121 VAL A CA 1
ATOM 993 C C . VAL A 1 121 ? -7.173 7.851 13.405 1.00 94.19 121 VAL A C 1
ATOM 995 O O . VAL A 1 121 ? -8.107 7.252 12.872 1.00 94.19 121 VAL A O 1
ATOM 998 N N . ASN A 1 122 ? -6.781 9.057 12.993 1.00 93.94 122 ASN A N 1
ATOM 999 C CA . ASN A 1 122 ? -7.442 9.773 11.907 1.00 93.94 122 ASN A CA 1
ATOM 1000 C C . ASN A 1 122 ? -7.297 9.042 10.558 1.00 93.94 122 ASN A C 1
ATOM 1002 O O . ASN A 1 122 ? -8.283 8.881 9.840 1.00 93.94 122 ASN A O 1
ATOM 1006 N N . TYR A 1 123 ? -6.106 8.537 10.225 1.00 91.75 123 TYR A N 1
ATOM 1007 C CA . TYR A 1 123 ? -5.886 7.745 9.011 1.00 91.75 123 TYR A CA 1
ATOM 1008 C C . TYR A 1 123 ? -6.699 6.445 9.021 1.00 91.75 123 TYR A C 1
ATOM 1010 O O . TYR A 1 123 ? -7.330 6.118 8.015 1.00 91.75 123 TYR A O 1
ATOM 1018 N N . ALA A 1 124 ? -6.744 5.734 10.152 1.00 92.62 124 ALA A N 1
ATOM 1019 C CA . ALA A 1 124 ? -7.569 4.536 10.297 1.00 92.62 124 ALA A CA 1
ATOM 1020 C C . ALA A 1 124 ? -9.064 4.856 10.124 1.00 92.62 124 ALA A C 1
ATOM 1022 O O . ALA A 1 124 ? -9.760 4.173 9.373 1.00 92.62 124 ALA A O 1
ATOM 1023 N N . LEU A 1 125 ? -9.546 5.938 10.743 1.00 93.19 125 LEU A N 1
ATOM 1024 C CA . LEU A 1 125 ? -10.924 6.410 10.599 1.00 93.19 125 LEU A CA 1
ATOM 1025 C C . LEU A 1 125 ? -11.261 6.754 9.143 1.00 93.19 125 LEU A C 1
ATOM 1027 O O . LEU A 1 125 ? -12.318 6.370 8.647 1.00 93.19 125 LEU A O 1
ATOM 1031 N N . GLN A 1 126 ? -10.379 7.478 8.453 1.00 93.50 126 GLN A N 1
ATOM 1032 C CA . GLN A 1 126 ? -10.570 7.825 7.045 1.00 93.50 126 GLN A CA 1
ATOM 1033 C C . GLN A 1 126 ? -10.599 6.579 6.159 1.00 93.50 126 GLN A C 1
ATOM 1035 O O . GLN A 1 126 ? -11.458 6.485 5.286 1.00 93.50 126 GLN A O 1
ATOM 1040 N N . ALA A 1 127 ? -9.720 5.604 6.403 1.00 92.94 127 ALA A N 1
ATOM 1041 C CA . ALA A 1 127 ? -9.714 4.345 5.666 1.00 92.94 127 ALA A CA 1
ATOM 1042 C C . ALA A 1 127 ? -11.032 3.573 5.837 1.00 92.94 127 ALA A C 1
ATOM 1044 O O . ALA A 1 127 ? -11.604 3.125 4.846 1.00 92.94 127 ALA A O 1
ATOM 1045 N N . LEU A 1 128 ? -11.550 3.476 7.066 1.00 93.75 128 LEU A N 1
ATOM 1046 C CA . LEU A 1 128 ? -12.838 2.831 7.341 1.00 93.75 128 LEU A CA 1
ATOM 1047 C C . LEU A 1 128 ? -14.004 3.568 6.672 1.00 93.75 128 LEU A C 1
ATOM 1049 O O . LEU A 1 128 ? -14.828 2.937 6.015 1.00 93.75 128 LEU A O 1
ATOM 1053 N N . LYS A 1 129 ? -14.030 4.905 6.750 1.00 93.56 129 LYS A N 1
ATOM 1054 C CA . LYS A 1 129 ? -15.033 5.736 6.062 1.00 93.56 129 LYS A CA 1
ATOM 1055 C C . LYS A 1 129 ? -15.010 5.551 4.547 1.00 93.56 129 LYS A C 1
ATOM 1057 O O . LYS A 1 129 ? -16.063 5.468 3.931 1.00 93.56 129 LYS A O 1
ATOM 1062 N N . LEU A 1 130 ? -13.824 5.468 3.941 1.00 93.62 130 LEU A N 1
ATOM 1063 C CA . LEU A 1 130 ? -13.680 5.225 2.500 1.00 93.62 130 LEU A CA 1
ATOM 1064 C C . LEU A 1 130 ? -14.216 3.852 2.072 1.00 93.62 130 LEU A C 1
ATOM 1066 O O . LEU A 1 130 ? -14.579 3.679 0.912 1.00 93.62 130 LEU A O 1
ATOM 1070 N N . MET A 1 131 ? -14.253 2.889 2.992 1.00 92.44 131 MET A N 1
ATOM 1071 C CA . MET A 1 131 ? -14.803 1.549 2.776 1.00 92.44 131 MET A CA 1
ATOM 1072 C C . MET A 1 131 ? -16.273 1.428 3.196 1.00 92.44 131 MET A C 1
ATOM 1074 O O . MET A 1 131 ? -16.815 0.331 3.113 1.00 92.44 131 MET A O 1
ATOM 1078 N N . ASP A 1 132 ? -16.893 2.524 3.648 1.00 93.94 132 ASP A N 1
ATOM 1079 C CA . ASP A 1 132 ? -18.249 2.547 4.214 1.00 93.94 132 ASP A CA 1
ATOM 1080 C C . ASP A 1 132 ? -18.412 1.635 5.452 1.00 93.94 132 ASP A C 1
ATOM 1082 O O . ASP A 1 132 ? -19.486 1.131 5.759 1.00 93.94 132 ASP A O 1
ATOM 1086 N N . LEU A 1 133 ? -17.315 1.407 6.185 1.00 93.06 133 LEU A N 1
ATOM 1087 C CA . LEU A 1 133 ? -17.269 0.614 7.418 1.00 93.06 133 LEU A CA 1
ATOM 1088 C C . LEU A 1 133 ? -17.333 1.531 8.648 1.00 93.06 133 LEU A C 1
ATOM 1090 O O . LEU A 1 133 ? -16.395 1.580 9.444 1.00 93.06 133 LEU A O 1
ATOM 1094 N N . THR A 1 134 ? -18.406 2.312 8.778 1.00 91.88 134 THR A N 1
ATOM 1095 C CA . THR A 1 134 ? -18.558 3.287 9.877 1.00 91.88 134 THR A CA 1
ATOM 1096 C C . THR A 1 134 ? -19.358 2.766 11.061 1.00 91.88 134 THR A C 1
ATOM 1098 O O . THR A 1 134 ? -19.098 3.188 12.185 1.00 91.88 134 THR A O 1
ATOM 1101 N N . ASP A 1 135 ? -20.277 1.832 10.822 1.00 92.94 135 ASP A N 1
ATOM 1102 C CA . ASP A 1 135 ? -21.238 1.332 11.803 1.00 92.94 135 ASP A CA 1
ATOM 1103 C C . ASP A 1 135 ? -21.343 -0.200 11.717 1.00 92.94 135 ASP A C 1
ATOM 1105 O O . ASP A 1 135 ? -20.978 -0.800 10.706 1.00 92.94 135 ASP A O 1
ATOM 1109 N N . ASP A 1 136 ? -21.798 -0.840 12.799 1.00 93.44 136 ASP A N 1
ATOM 1110 C CA . ASP A 1 136 ? -22.064 -2.288 12.893 1.00 93.44 136 ASP A CA 1
ATOM 1111 C C . ASP A 1 136 ? -20.928 -3.227 12.415 1.00 93.44 136 ASP A C 1
ATOM 1113 O O . ASP A 1 136 ? -21.160 -4.377 12.031 1.00 93.44 136 ASP A O 1
ATOM 1117 N N . PHE A 1 137 ? -19.671 -2.774 12.466 1.00 91.75 137 PHE A N 1
ATOM 1118 C CA . PHE A 1 137 ? -18.509 -3.591 12.119 1.00 91.75 137 PHE A CA 1
ATOM 1119 C C . PHE A 1 137 ? -18.018 -4.431 13.312 1.00 91.75 137 PHE A C 1
ATOM 1121 O O . PHE A 1 137 ? -18.299 -4.156 14.479 1.00 91.75 137 PHE A O 1
ATOM 1128 N N . ALA A 1 138 ? -17.273 -5.500 13.023 1.00 92.62 138 ALA A N 1
ATOM 1129 C CA . ALA A 1 138 ? -16.766 -6.406 14.050 1.00 92.62 138 ALA A CA 1
ATOM 1130 C C . ALA A 1 138 ? -15.794 -5.699 15.026 1.00 92.62 138 ALA A C 1
ATOM 1132 O O . ALA A 1 138 ? -15.045 -4.822 14.601 1.00 92.62 138 ALA A O 1
ATOM 1133 N N . PRO A 1 139 ? -15.682 -6.137 16.298 1.00 91.81 139 PRO A N 1
ATOM 1134 C CA . PRO A 1 139 ? -14.769 -5.529 17.279 1.00 91.81 139 PRO A CA 1
ATOM 1135 C C . PRO A 1 139 ? -13.286 -5.503 16.871 1.00 91.81 139 PRO A C 1
ATOM 1137 O O . PRO A 1 139 ? -12.496 -4.763 17.450 1.00 91.81 139 PRO A O 1
ATOM 1140 N N . LEU A 1 140 ? -12.899 -6.332 15.898 1.00 93.06 140 LEU A N 1
ATOM 1141 C CA . LEU A 1 140 ? -11.564 -6.377 15.324 1.00 93.06 140 LEU A CA 1
ATOM 1142 C C . LEU A 1 140 ? -11.667 -6.292 13.802 1.00 93.06 140 LEU A C 1
ATOM 1144 O O . LEU A 1 140 ? -12.265 -7.159 13.165 1.00 93.06 140 LEU A O 1
ATOM 1148 N N . VAL A 1 141 ? -11.015 -5.283 13.227 1.00 90.44 141 VAL A N 1
ATOM 1149 C CA . VAL A 1 141 ? -10.860 -5.122 11.779 1.00 90.44 141 VAL A CA 1
ATOM 1150 C C . VAL A 1 141 ? -9.392 -5.314 11.430 1.00 90.44 141 VAL A C 1
ATOM 1152 O O . VAL A 1 141 ? -8.520 -4.657 11.995 1.00 90.44 141 VAL A O 1
ATOM 1155 N N . VAL A 1 142 ? -9.110 -6.220 10.494 1.00 91.69 142 VAL A N 1
ATOM 1156 C CA . VAL A 1 142 ? -7.752 -6.486 10.008 1.00 91.69 142 VAL A CA 1
ATOM 1157 C C . VAL A 1 142 ? -7.657 -6.050 8.553 1.00 91.69 142 VAL A C 1
ATOM 1159 O O . VAL A 1 142 ? -8.345 -6.590 7.689 1.00 91.69 142 VAL A O 1
ATOM 1162 N N . MET A 1 143 ? -6.781 -5.086 8.274 1.00 86.50 143 MET A N 1
ATOM 1163 C CA . MET A 1 143 ? -6.471 -4.666 6.909 1.00 86.50 143 MET A CA 1
ATOM 1164 C C . MET A 1 143 ? -5.319 -5.508 6.361 1.00 86.50 143 MET A C 1
ATOM 1166 O O . MET A 1 143 ? -4.167 -5.352 6.762 1.00 86.50 143 MET A O 1
ATOM 1170 N N . CYS A 1 144 ? -5.624 -6.406 5.428 1.00 86.44 144 CYS A N 1
ATOM 1171 C CA . CYS A 1 144 ? -4.622 -7.245 4.780 1.00 86.44 144 CYS A CA 1
ATOM 1172 C C . CYS A 1 144 ? -4.144 -6.594 3.478 1.00 86.44 144 CYS A C 1
ATOM 1174 O O . CYS A 1 144 ? -4.855 -6.592 2.474 1.00 86.44 144 CYS A O 1
ATOM 1176 N N . GLY A 1 145 ? -2.918 -6.076 3.477 1.00 80.62 145 GLY A N 1
ATOM 1177 C CA . GLY A 1 145 ? -2.233 -5.681 2.249 1.00 80.62 145 GLY A CA 1
ATOM 1178 C C . GLY A 1 145 ? -1.550 -6.880 1.591 1.00 80.62 145 GLY A C 1
ATOM 1179 O O . GLY A 1 145 ? -0.840 -7.636 2.252 1.00 80.62 145 GLY A O 1
ATOM 1180 N N . HIS A 1 146 ? -1.713 -7.042 0.278 1.00 79.00 146 HIS A N 1
ATOM 1181 C CA . HIS A 1 146 ? -0.846 -7.908 -0.520 1.00 79.00 146 HIS A CA 1
ATOM 1182 C C . HIS A 1 146 ? -0.011 -7.050 -1.464 1.00 79.00 146 HIS A C 1
ATOM 1184 O O . HIS A 1 146 ? -0.539 -6.141 -2.105 1.00 79.00 146 HIS A O 1
ATOM 1190 N N . GLY A 1 147 ? 1.278 -7.367 -1.591 1.00 70.31 147 GLY A N 1
ATOM 1191 C CA . GLY A 1 147 ? 2.157 -6.776 -2.599 1.00 70.31 147 GLY A CA 1
ATOM 1192 C C . GLY A 1 147 ? 1.764 -7.242 -3.998 1.00 70.31 147 GLY A C 1
ATOM 1193 O O . GLY A 1 147 ? 2.436 -8.088 -4.584 1.00 70.31 147 GLY A O 1
ATOM 1194 N N . SER A 1 148 ? 0.641 -6.740 -4.513 1.00 62.53 148 SER A N 1
ATOM 1195 C CA . SER A 1 148 ? 0.224 -6.998 -5.886 1.00 62.53 148 SER A CA 1
ATOM 1196 C C . SER A 1 148 ? 1.135 -6.233 -6.843 1.00 62.53 148 SER A C 1
ATOM 1198 O O . SER A 1 148 ? 1.501 -5.085 -6.596 1.00 62.53 148 SER A O 1
ATOM 1200 N N . GLN A 1 149 ? 1.517 -6.876 -7.941 1.00 64.56 149 GLN A N 1
ATOM 1201 C CA . GLN A 1 149 ? 2.271 -6.232 -9.007 1.00 64.56 149 GLN A CA 1
ATOM 1202 C C . GLN A 1 149 ? 1.315 -5.976 -10.172 1.00 64.56 149 GLN A C 1
ATOM 1204 O O . GLN A 1 149 ? 0.919 -6.914 -10.863 1.00 64.56 149 GLN A O 1
ATOM 1209 N N . SER A 1 150 ? 0.940 -4.715 -10.392 1.00 67.25 150 SER A N 1
ATOM 1210 C CA . SER A 1 150 ? 0.219 -4.305 -11.601 1.00 67.25 150 SER A CA 1
ATOM 1211 C C . SER A 1 150 ? 1.213 -3.767 -12.622 1.00 67.25 150 SER A C 1
ATOM 1213 O O . SER A 1 150 ? 2.017 -2.893 -12.308 1.00 67.25 150 SER A O 1
ATOM 1215 N N . ALA A 1 151 ? 1.154 -4.281 -13.853 1.00 66.31 151 ALA A N 1
ATOM 1216 C CA . ALA A 1 151 ? 1.957 -3.763 -14.962 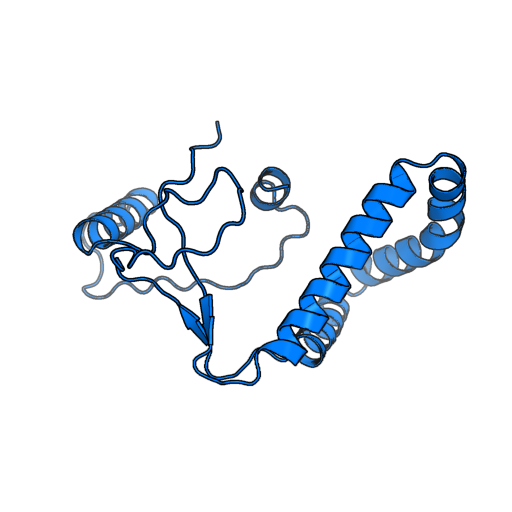1.00 66.31 151 ALA A CA 1
ATOM 1217 C C . ALA A 1 151 ? 1.508 -2.359 -15.409 1.00 66.31 151 ALA A C 1
ATOM 1219 O O . ALA A 1 151 ? 2.274 -1.659 -16.058 1.00 66.31 151 ALA A O 1
ATOM 1220 N N . ASN A 1 152 ? 0.284 -1.955 -15.058 1.00 63.22 152 ASN A N 1
ATOM 1221 C CA . ASN A 1 152 ? -0.281 -0.646 -15.358 1.00 63.22 152 ASN A CA 1
ATOM 1222 C C . ASN A 1 152 ? -0.774 -0.018 -14.048 1.00 63.22 152 ASN A C 1
ATOM 1224 O O . ASN A 1 152 ? -1.962 -0.071 -13.726 1.00 63.22 152 ASN A O 1
ATOM 1228 N N . ASN A 1 153 ? 0.164 0.462 -13.229 1.00 65.25 153 ASN A N 1
ATOM 1229 C CA . ASN A 1 153 ? -0.145 1.157 -11.985 1.00 65.25 153 ASN A CA 1
ATOM 1230 C C . ASN A 1 153 ? -0.048 2.679 -12.210 1.00 65.25 153 ASN A C 1
ATOM 1232 O O . ASN A 1 153 ? 1.066 3.206 -12.193 1.00 65.25 153 ASN A O 1
ATOM 1236 N N . PRO A 1 154 ? -1.174 3.397 -12.395 1.00 68.69 154 PRO A N 1
ATOM 1237 C CA . PRO A 1 154 ? -1.151 4.839 -12.640 1.00 68.69 154 PRO A CA 1
ATOM 1238 C C . PRO A 1 154 ? -0.589 5.636 -11.455 1.00 68.69 154 PRO A C 1
ATOM 1240 O O . PRO A 1 154 ? -0.028 6.703 -11.670 1.00 68.69 154 PRO A O 1
ATOM 1243 N N . TYR A 1 155 ? -0.675 5.109 -10.226 1.00 64.38 155 TYR A N 1
ATOM 1244 C CA . TYR A 1 155 ? -0.075 5.742 -9.048 1.00 64.38 155 TYR A CA 1
ATOM 1245 C C . TYR A 1 155 ? 1.449 5.625 -9.034 1.00 64.38 155 TYR A C 1
ATOM 1247 O O . TYR A 1 155 ? 2.126 6.542 -8.590 1.00 64.38 155 TYR A O 1
ATOM 1255 N N . ALA A 1 156 ? 2.007 4.514 -9.526 1.00 64.69 156 ALA A N 1
ATOM 1256 C CA . ALA A 1 156 ? 3.460 4.381 -9.641 1.00 64.69 156 ALA A CA 1
ATOM 1257 C C . ALA A 1 156 ? 4.010 5.296 -10.742 1.00 64.69 156 ALA A C 1
ATOM 1259 O O . ALA A 1 156 ? 5.022 5.946 -10.536 1.00 64.69 156 ALA A O 1
ATOM 1260 N N . ALA A 1 157 ? 3.309 5.391 -11.877 1.00 65.06 157 ALA A N 1
ATOM 1261 C CA . ALA A 1 157 ? 3.692 6.265 -12.986 1.00 65.06 157 ALA A CA 1
ATOM 1262 C C . ALA A 1 157 ? 3.607 7.762 -12.651 1.00 65.06 157 ALA A C 1
ATOM 1264 O O . ALA A 1 157 ? 4.133 8.574 -13.397 1.00 65.06 157 ALA A O 1
ATOM 1265 N N . SER A 1 158 ? 2.905 8.133 -11.577 1.00 61.66 158 SER A N 1
ATOM 1266 C CA . SER A 1 158 ? 2.792 9.521 -11.138 1.00 61.66 158 SER A CA 1
ATOM 1267 C C . SER A 1 158 ? 3.838 9.917 -10.089 1.00 61.66 158 SER A C 1
ATOM 1269 O O . SER A 1 158 ? 3.901 11.083 -9.723 1.00 61.66 158 SER A O 1
ATOM 1271 N N . LEU A 1 159 ? 4.595 8.951 -9.560 1.00 59.50 159 LEU A N 1
ATOM 1272 C CA . LEU A 1 159 ? 5.690 9.173 -8.607 1.00 59.50 159 LEU A CA 1
ATOM 1273 C C . LEU A 1 159 ? 7.065 9.271 -9.298 1.00 59.50 159 LEU A C 1
ATOM 1275 O O . LEU A 1 159 ? 8.050 9.534 -8.613 1.00 59.50 159 LEU A O 1
ATOM 1279 N N . ASP A 1 160 ? 7.112 9.034 -10.613 1.00 51.12 160 ASP A N 1
ATOM 1280 C CA . ASP A 1 160 ? 8.274 9.144 -11.513 1.00 51.12 160 ASP A CA 1
ATOM 1281 C C . ASP A 1 160 ? 8.135 10.417 -12.370 1.00 51.12 160 ASP A C 1
ATOM 1283 O O . ASP A 1 160 ? 9.151 11.112 -12.596 1.00 51.12 160 ASP A O 1
#

Solvent-accessible surface area (backbone atoms only — not comparable to full-atom values): 10136 Å² total; per-residue (Å²): 136,87,78,81,87,72,59,35,76,51,75,49,60,86,61,96,71,56,62,69,49,50,53,55,53,49,53,51,52,50,51,52,50,50,52,55,54,34,61,74,35,74,69,50,46,62,48,48,55,69,70,43,43,66,58,52,49,51,50,50,52,48,48,72,77,40,48,71,60,50,53,52,51,52,49,52,51,49,55,68,71,55,56,72,70,93,59,65,46,68,45,58,54,58,52,84,82,74,87,75,91,68,98,69,97,59,101,72,76,85,51,48,35,27,38,50,73,68,53,50,52,48,52,53,51,50,54,30,53,77,68,70,56,77,67,96,67,69,101,72,82,83,87,84,85,72,94,73,85,64,96,80,44,71,72,62,67,70,77,111

pLDDT: mean 74.46, std 13.49, range [39.66, 94.19]

InterPro domains:
  IPR018752 Probable inorganic carbon transporter subunit DabA [PF10070] (2-160)
  IPR018752 Probable inorganic carbon transporter subunit DabA [PTHR38344] (1-160)

Organism: Staphylococcus gallinarum (NCBI:txid1293)

Sequence (160 aa):
VMNQPQHKIKEYTHEHEPNASQQRTHALESVTYTSTQMKQNVLPSLLLPELSGPWLSLQMFTRSFIPKSVGSVIRKFYTSWLKKPNDTALTLNYEPQHQHNHRHIHLEDDLPVGFTDEEKVNYALQALKLMDLTDDFAPLVVMCGHGSQSANNPYAASLD

Foldseek 3Di:
DDDDDQEDKDKDFPDPPVCQLVVLVVVVVVVVVVVVVLCVDPVSVVVVCVVCVVVVVVVVVCCVPPVVVSVVVVVCVCCVRNVDDPGMDMQQEFDPDPDPDDDDDDPPPPHTYHDHPVVVVVVVQVVCVVVVNPDPDDPDDDDDDDPDDDPDDVVVVVVD